Protein AF-A0A6G8QBR5-F1 (afdb_monomer_lite)

pLDDT: mean 70.03, std 18.94, range [30.59, 92.81]

Structure (mmCIF, N/CA/C/O backbone):
data_AF-A0A6G8QBR5-F1
#
_entry.id   AF-A0A6G8QBR5-F1
#
loop_
_atom_site.group_PDB
_atom_site.id
_atom_site.type_symbol
_atom_site.label_atom_id
_atom_site.label_alt_id
_atom_site.label_comp_id
_atom_site.label_asym_id
_atom_site.label_entity_id
_atom_site.label_seq_id
_atom_site.pdbx_PDB_ins_code
_atom_site.Cartn_x
_atom_site.Cartn_y
_atom_site.Cartn_z
_atom_site.occupancy
_atom_site.B_iso_or_equiv
_atom_site.auth_seq_id
_atom_site.auth_comp_id
_atom_site.auth_asym_id
_atom_site.auth_atom_id
_atom_site.pdbx_PDB_model_num
ATOM 1 N N . MET A 1 1 ? -0.825 5.842 -1.537 1.00 77.25 1 MET A N 1
ATOM 2 C CA . MET A 1 1 ? -0.985 5.750 -3.004 1.00 77.25 1 MET A CA 1
ATOM 3 C C . MET A 1 1 ? -0.894 4.287 -3.404 1.00 77.25 1 MET A C 1
ATOM 5 O O . MET A 1 1 ? -0.287 3.521 -2.668 1.00 77.25 1 MET A O 1
ATOM 9 N N . VAL A 1 2 ? -1.493 3.899 -4.525 1.00 76.25 2 VAL A N 1
ATOM 10 C CA . VAL A 1 2 ? -1.339 2.565 -5.135 1.00 76.25 2 VAL A CA 1
ATOM 11 C C . VAL A 1 2 ? -1.124 2.734 -6.635 1.00 76.25 2 VAL A C 1
ATOM 13 O O . VAL A 1 2 ? -1.587 3.727 -7.204 1.00 76.25 2 VAL A O 1
ATOM 16 N N . CYS A 1 3 ? -0.440 1.792 -7.272 1.00 67.56 3 CYS A N 1
ATOM 17 C CA . CYS A 1 3 ? -0.433 1.684 -8.729 1.00 67.56 3 CYS A CA 1
ATOM 18 C C . CYS A 1 3 ? -1.642 0.846 -9.171 1.00 67.56 3 CYS A C 1
ATOM 20 O O . CYS A 1 3 ? -2.124 0.034 -8.389 1.00 67.56 3 CYS A O 1
ATOM 22 N N . GLU A 1 4 ? -2.166 1.064 -10.374 1.00 69.00 4 GLU A N 1
ATOM 23 C CA . GLU A 1 4 ? -3.295 0.316 -10.957 1.00 69.00 4 GLU A CA 1
ATOM 24 C C . GLU A 1 4 ? -3.130 0.206 -12.464 1.00 69.00 4 GLU A C 1
ATOM 26 O O . GLU A 1 4 ? -2.599 1.137 -13.070 1.00 69.00 4 GLU A O 1
ATOM 31 N N . GLU A 1 5 ? -3.625 -0.870 -13.075 1.00 62.03 5 GLU A N 1
ATOM 32 C CA . GLU A 1 5 ? -3.679 -0.960 -14.533 1.00 62.03 5 GLU A CA 1
ATOM 33 C C . GLU A 1 5 ? -4.555 0.148 -15.139 1.00 62.03 5 GLU A C 1
ATOM 35 O O . GLU A 1 5 ? -5.561 0.602 -14.583 1.00 62.03 5 GLU A O 1
ATOM 40 N N . ARG A 1 6 ? -4.113 0.657 -16.287 1.00 58.22 6 ARG A N 1
ATOM 41 C CA . ARG A 1 6 ? -4.725 1.775 -17.004 1.00 58.22 6 ARG A CA 1
ATOM 42 C C . ARG A 1 6 ? -5.971 1.320 -17.753 1.00 58.22 6 ARG A C 1
ATOM 44 O O . ARG A 1 6 ? -6.938 2.081 -17.797 1.00 58.22 6 ARG A O 1
ATOM 51 N N . ASP A 1 7 ? -5.938 0.093 -18.270 1.00 56.78 7 ASP A N 1
ATOM 52 C CA . ASP A 1 7 ? -6.997 -0.504 -19.088 1.00 56.78 7 ASP A CA 1
ATOM 53 C C . ASP A 1 7 ? -7.929 -1.427 -18.275 1.00 56.78 7 ASP A C 1
ATOM 55 O O . ASP A 1 7 ? -9.103 -1.552 -18.621 1.00 56.78 7 ASP A O 1
ATOM 59 N N . ASP A 1 8 ? -7.471 -1.953 -17.129 1.00 60.12 8 ASP A N 1
ATOM 60 C CA . ASP A 1 8 ? -8.320 -2.513 -16.068 1.00 60.12 8 ASP A CA 1
ATOM 61 C C . ASP A 1 8 ? -8.027 -1.823 -14.717 1.00 60.12 8 ASP A C 1
ATOM 63 O O . ASP A 1 8 ? -7.262 -2.325 -13.894 1.00 60.12 8 ASP A O 1
ATOM 67 N N . PRO A 1 9 ? -8.680 -0.687 -14.398 1.00 54.72 9 PRO A N 1
ATOM 68 C CA . PRO A 1 9 ? -8.467 0.043 -13.139 1.00 54.72 9 PRO A CA 1
ATOM 69 C C . PRO A 1 9 ? -8.892 -0.738 -11.885 1.00 54.72 9 PRO A C 1
ATOM 71 O O . PRO A 1 9 ? -8.941 -0.183 -10.779 1.00 54.72 9 PRO A O 1
ATOM 74 N N . ALA A 1 10 ? -9.296 -1.992 -12.059 1.00 55.91 10 ALA A N 1
ATOM 75 C CA . ALA A 1 10 ? -9.814 -2.867 -11.046 1.00 55.91 10 ALA A CA 1
ATOM 76 C C . ALA A 1 10 ? -8.833 -4.018 -10.709 1.00 55.91 10 ALA A C 1
ATOM 78 O O . ALA A 1 10 ? -9.040 -4.664 -9.674 1.00 55.91 10 ALA A O 1
ATOM 79 N N . ALA A 1 11 ? -7.756 -4.221 -11.479 1.00 59.62 11 ALA A N 1
ATOM 80 C CA . ALA A 1 11 ? -6.629 -5.098 -11.152 1.00 59.62 11 ALA A CA 1
ATOM 81 C C . ALA A 1 11 ? -5.404 -4.247 -10.752 1.00 59.62 11 ALA A C 1
ATOM 83 O O . ALA A 1 11 ? -4.851 -3.515 -11.576 1.00 59.62 11 ALA A O 1
ATOM 84 N N . PRO A 1 12 ? -4.997 -4.230 -9.472 1.00 61.06 12 PRO A N 1
ATOM 85 C CA . PRO A 1 12 ? -3.782 -3.535 -9.095 1.00 61.06 12 PRO A CA 1
ATOM 86 C C . PRO A 1 12 ? -2.567 -4.407 -9.472 1.00 61.06 12 PRO A C 1
ATOM 88 O O . PRO A 1 12 ? -2.633 -5.629 -9.336 1.00 61.06 12 PRO A O 1
ATOM 91 N N . PRO A 1 13 ? -1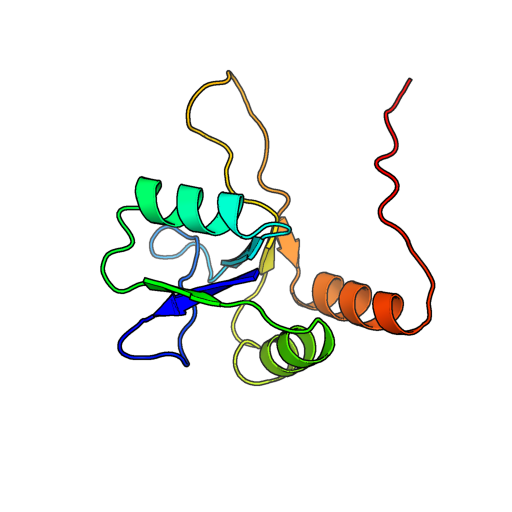.452 -3.802 -9.913 1.00 62.03 13 PRO A N 1
ATOM 92 C CA . PRO A 1 13 ? -0.227 -4.514 -10.205 1.00 62.03 13 PRO A CA 1
ATOM 93 C C . PRO A 1 13 ? 0.285 -5.195 -8.942 1.00 62.03 13 PRO A C 1
ATOM 95 O O . PRO A 1 13 ? 0.240 -4.639 -7.840 1.00 62.03 13 PRO A O 1
ATOM 98 N N . THR A 1 14 ? 0.797 -6.401 -9.126 1.00 64.75 14 THR A N 1
ATOM 99 C CA . THR A 1 14 ? 1.344 -7.224 -8.056 1.00 64.75 14 THR A CA 1
ATOM 100 C C . THR A 1 14 ? 2.864 -7.152 -8.093 1.00 64.75 14 THR A C 1
ATOM 102 O O . THR A 1 14 ? 3.460 -7.292 -9.159 1.00 64.75 14 THR A O 1
ATOM 105 N N . ILE A 1 15 ? 3.509 -6.991 -6.942 1.00 60.66 15 ILE A N 1
ATOM 106 C CA . ILE A 1 15 ? 4.937 -7.275 -6.797 1.00 60.66 15 ILE A CA 1
ATOM 107 C C . ILE A 1 15 ? 5.083 -8.770 -6.518 1.00 60.66 15 ILE A C 1
ATOM 109 O O . ILE A 1 15 ? 4.553 -9.274 -5.530 1.00 60.66 15 ILE A O 1
ATOM 113 N N . GLY A 1 16 ? 5.796 -9.473 -7.393 1.00 51.16 16 GLY A N 1
ATOM 114 C CA . GLY A 1 16 ? 6.108 -10.889 -7.238 1.00 51.16 16 GLY A CA 1
ATOM 115 C C . GLY A 1 16 ? 6.595 -11.487 -8.552 1.00 51.16 16 GLY A C 1
ATOM 116 O O . GLY A 1 16 ? 6.004 -11.247 -9.603 1.00 51.16 16 GLY A O 1
ATOM 117 N N . ALA A 1 17 ? 7.678 -12.263 -8.505 1.00 39.91 17 ALA A N 1
ATOM 118 C CA . ALA A 1 17 ? 8.011 -13.144 -9.617 1.00 39.91 17 ALA A CA 1
ATOM 119 C C . ALA A 1 17 ? 6.868 -14.159 -9.792 1.00 39.91 17 ALA A C 1
ATOM 121 O O . ALA A 1 17 ? 6.180 -14.493 -8.823 1.00 39.91 17 ALA A O 1
ATOM 122 N N . ALA A 1 18 ? 6.656 -14.657 -11.012 1.00 35.41 18 ALA A N 1
ATOM 123 C CA . ALA A 1 18 ? 5.629 -15.661 -11.282 1.00 35.41 18 ALA A CA 1
ATOM 124 C C . ALA A 1 18 ? 5.696 -16.800 -10.241 1.00 35.41 18 ALA A C 1
ATOM 126 O O . ALA A 1 18 ? 6.681 -17.534 -10.178 1.00 35.41 18 ALA A O 1
ATOM 127 N N . GLY A 1 19 ? 4.659 -16.912 -9.403 1.00 36.94 19 GLY A N 1
ATOM 128 C CA . GL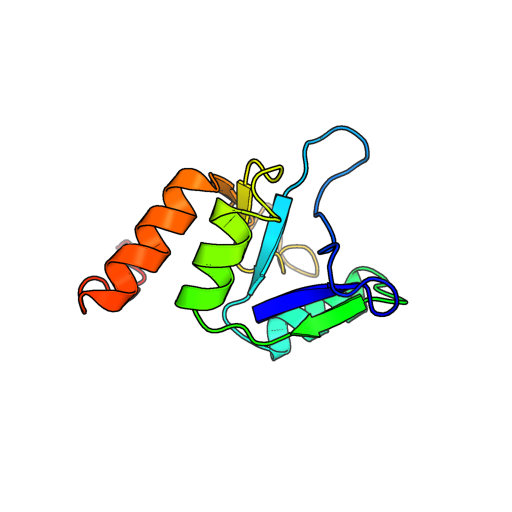Y A 1 19 ? 4.541 -17.948 -8.372 1.00 36.94 19 GLY A CA 1
ATOM 129 C C . GLY A 1 19 ? 4.883 -17.555 -6.925 1.00 36.94 19 GLY A C 1
ATOM 130 O O . GLY A 1 19 ? 4.769 -18.422 -6.064 1.00 36.94 19 GLY A O 1
ATOM 131 N N . THR A 1 20 ? 5.250 -16.304 -6.606 1.00 41.31 20 THR A N 1
ATOM 132 C CA . THR A 1 20 ? 5.584 -15.894 -5.215 1.00 41.31 20 THR A CA 1
ATOM 133 C C . THR A 1 20 ? 4.442 -15.236 -4.424 1.00 41.31 20 THR A C 1
ATOM 135 O O . THR A 1 20 ? 4.685 -14.674 -3.360 1.00 41.31 20 THR A O 1
ATOM 138 N N . GLY A 1 21 ? 3.199 -15.334 -4.899 1.00 51.66 21 GLY A N 1
ATOM 139 C CA . GLY A 1 21 ? 2.032 -14.717 -4.258 1.00 51.66 21 GLY A CA 1
ATOM 140 C C . GLY A 1 21 ? 1.863 -13.237 -4.612 1.00 51.66 21 GLY A C 1
ATOM 141 O O . GLY A 1 21 ? 2.826 -12.520 -4.887 1.00 51.66 21 GLY A O 1
ATOM 142 N N . GLU A 1 22 ? 0.610 -12.788 -4.647 1.00 70.94 22 GLU A N 1
ATOM 143 C CA . GLU A 1 22 ? 0.242 -11.428 -5.035 1.00 70.94 22 GLU A CA 1
ATOM 144 C C . GLU A 1 22 ? 0.513 -10.461 -3.869 1.00 70.94 22 GLU A C 1
ATOM 146 O O . GLU A 1 22 ? -0.209 -10.459 -2.867 1.00 70.94 22 GLU A O 1
ATOM 151 N N . THR A 1 23 ? 1.557 -9.628 -3.984 1.00 80.00 23 THR A N 1
ATOM 152 C CA . THR A 1 23 ? 1.828 -8.535 -3.033 1.00 80.00 23 THR A CA 1
ATOM 153 C C . THR A 1 23 ? 1.397 -7.198 -3.628 1.00 80.00 23 THR A C 1
ATOM 155 O O . THR A 1 23 ? 1.812 -6.846 -4.729 1.00 80.00 23 THR A O 1
ATOM 158 N N . LEU A 1 24 ? 0.595 -6.415 -2.903 1.00 85.50 24 LEU A N 1
ATOM 159 C CA . LEU A 1 24 ? 0.145 -5.098 -3.368 1.00 85.50 24 LEU A CA 1
ATOM 160 C C . LEU A 1 24 ? 1.151 -3.997 -2.978 1.00 85.50 24 LEU A C 1
ATOM 162 O O . LEU A 1 24 ? 1.370 -3.796 -1.779 1.00 85.50 24 LEU A O 1
ATOM 166 N N . PRO A 1 25 ? 1.707 -3.218 -3.922 1.00 84.69 25 PRO A N 1
ATOM 167 C CA . PRO A 1 25 ? 2.520 -2.059 -3.583 1.00 84.69 25 PRO A CA 1
ATOM 168 C C . PRO A 1 25 ? 1.663 -0.905 -3.055 1.00 84.69 25 PRO A C 1
ATOM 170 O O . PRO A 1 25 ? 0.703 -0.461 -3.694 1.00 84.69 25 PRO A O 1
ATOM 173 N N . VAL A 1 26 ? 2.038 -0.387 -1.888 1.00 86.94 26 VAL A N 1
ATOM 174 C CA . VAL A 1 26 ? 1.422 0.787 -1.269 1.00 86.94 26 VAL A CA 1
ATOM 175 C C . VAL A 1 26 ? 2.508 1.805 -0.967 1.00 86.94 26 VAL A C 1
ATOM 177 O O . VAL A 1 26 ? 3.484 1.489 -0.293 1.00 86.94 26 VAL A O 1
ATOM 180 N N . PHE A 1 27 ? 2.296 3.034 -1.431 1.00 86.56 27 PHE A N 1
ATOM 181 C CA . PHE A 1 27 ? 3.257 4.122 -1.264 1.00 86.56 27 PHE A CA 1
ATOM 182 C C . PHE A 1 27 ? 2.732 5.196 -0.315 1.00 86.56 27 PHE A C 1
ATOM 184 O O . PHE A 1 27 ? 1.549 5.562 -0.386 1.00 86.56 27 PHE A O 1
ATOM 191 N N . GLY A 1 28 ? 3.593 5.738 0.535 1.00 82.62 28 GLY A N 1
ATOM 192 C CA . GLY A 1 28 ? 3.318 6.921 1.340 1.00 82.62 28 GLY A CA 1
ATOM 193 C C . GLY A 1 28 ? 3.167 8.162 0.465 1.00 82.62 28 GLY A C 1
ATOM 194 O O . GLY A 1 28 ? 2.206 8.922 0.635 1.00 82.62 28 GLY A O 1
ATOM 195 N N . PHE A 1 29 ? 4.047 8.309 -0.530 1.00 82.56 29 PHE A N 1
ATOM 196 C CA . PHE A 1 29 ? 4.139 9.501 -1.369 1.00 82.56 29 PHE A CA 1
ATOM 197 C C . PHE A 1 29 ? 3.891 9.212 -2.859 1.00 82.56 29 PHE A C 1
ATOM 199 O O . PHE A 1 29 ? 3.978 8.078 -3.335 1.00 82.56 29 PHE A O 1
ATOM 206 N N . GLN A 1 30 ? 3.485 10.239 -3.612 1.00 84.25 30 GLN A N 1
ATOM 207 C CA . GLN A 1 30 ? 3.182 10.094 -5.042 1.00 84.25 30 GLN A CA 1
ATOM 208 C C . GLN A 1 30 ? 4.464 9.973 -5.865 1.00 84.25 30 GLN A C 1
ATOM 210 O O . GLN A 1 30 ? 4.513 9.208 -6.824 1.00 84.25 30 GLN A O 1
ATOM 215 N N . GLU A 1 31 ? 5.486 10.718 -5.470 1.00 83.94 31 GLU A N 1
ATOM 216 C CA . GLU A 1 31 ? 6.819 10.751 -6.056 1.00 83.94 31 GLU A CA 1
ATOM 217 C C . GLU A 1 31 ? 7.436 9.353 -6.036 1.00 83.94 31 GLU A C 1
ATOM 219 O O . GLU A 1 31 ? 7.991 8.903 -7.035 1.00 83.94 31 GLU A O 1
ATOM 224 N N . GLU A 1 32 ? 7.243 8.631 -4.933 1.00 82.12 32 GLU A N 1
ATOM 225 C CA . GLU A 1 32 ? 7.744 7.273 -4.775 1.00 82.12 32 GLU A CA 1
ATOM 226 C C . GLU A 1 32 ? 7.031 6.281 -5.692 1.00 82.12 32 GLU A C 1
ATOM 228 O O . GLU A 1 32 ? 7.664 5.451 -6.340 1.00 82.12 32 GLU A O 1
ATOM 233 N N . ALA A 1 33 ? 5.709 6.405 -5.803 1.00 82.50 33 ALA A N 1
ATOM 234 C CA . ALA A 1 33 ? 4.921 5.579 -6.707 1.00 82.50 33 ALA A CA 1
ATOM 235 C C . ALA A 1 33 ? 5.294 5.828 -8.179 1.00 82.50 33 ALA A C 1
ATOM 237 O O . ALA A 1 33 ? 5.386 4.888 -8.965 1.00 82.50 33 ALA A O 1
ATOM 238 N N . LEU A 1 34 ? 5.523 7.089 -8.561 1.00 85.00 34 LEU A N 1
ATOM 239 C CA . LEU A 1 34 ? 5.942 7.453 -9.917 1.00 85.00 34 LEU A CA 1
ATOM 240 C C . LEU A 1 34 ? 7.350 6.945 -10.227 1.00 85.00 34 LEU A C 1
ATOM 242 O O . LEU A 1 34 ? 7.568 6.409 -11.312 1.00 85.00 34 LEU A O 1
ATOM 246 N N . LEU A 1 35 ? 8.279 7.075 -9.275 1.00 81.12 35 LEU A N 1
ATOM 247 C CA . LEU A 1 35 ? 9.624 6.525 -9.406 1.00 81.12 35 LEU A CA 1
ATOM 248 C C . LEU A 1 35 ? 9.559 5.007 -9.590 1.00 81.12 35 LEU A C 1
ATOM 250 O O . LEU A 1 35 ? 10.115 4.489 -10.549 1.00 81.12 35 LEU A O 1
ATOM 254 N N . TYR A 1 36 ? 8.798 4.303 -8.752 1.00 77.75 36 TYR A N 1
ATOM 255 C CA . TYR A 1 36 ? 8.605 2.861 -8.878 1.00 77.75 36 TYR A CA 1
ATOM 256 C C . TYR A 1 36 ? 8.085 2.458 -10.268 1.00 77.75 36 TYR A C 1
ATOM 258 O O . TYR A 1 36 ? 8.619 1.533 -10.880 1.00 77.75 36 TYR A O 1
ATOM 266 N N . LEU A 1 37 ? 7.081 3.165 -10.803 1.00 77.69 37 LEU A N 1
ATOM 267 C CA . LEU A 1 37 ? 6.557 2.900 -12.150 1.00 77.69 37 LEU A CA 1
ATOM 268 C C . LEU A 1 37 ? 7.601 3.121 -13.248 1.00 77.69 37 LEU A C 1
ATOM 270 O O . LEU A 1 37 ? 7.703 2.305 -14.163 1.00 77.69 37 LEU A O 1
ATOM 274 N N . GLY A 1 38 ? 8.383 4.199 -13.150 1.00 78.25 38 GLY A N 1
ATOM 275 C CA . GLY A 1 38 ? 9.438 4.501 -14.117 1.00 78.25 38 GLY A CA 1
ATOM 276 C C . GLY A 1 38 ? 10.536 3.435 -14.158 1.00 78.25 38 GLY A C 1
ATOM 277 O O . GLY A 1 38 ? 11.101 3.181 -15.216 1.00 78.25 38 GLY A O 1
ATOM 278 N N . LEU A 1 39 ? 10.812 2.783 -13.026 1.00 74.88 39 LEU A N 1
ATOM 279 C CA . LEU A 1 39 ? 11.868 1.773 -12.899 1.00 74.88 39 LEU A CA 1
ATOM 280 C C . LEU A 1 39 ? 11.408 0.352 -13.216 1.00 74.88 39 LEU A C 1
ATOM 282 O O . LEU A 1 39 ? 12.187 -0.449 -13.720 1.00 74.88 39 LEU A O 1
ATOM 286 N N . SER A 1 40 ? 10.145 0.042 -12.935 1.00 68.56 40 SER A N 1
ATOM 287 C CA . SER A 1 40 ? 9.546 -1.271 -13.203 1.00 68.56 40 SER A CA 1
ATOM 288 C C . SER A 1 40 ? 9.125 -1.463 -14.664 1.00 68.56 40 SER A C 1
ATOM 290 O O . SER A 1 40 ? 8.633 -2.533 -15.012 1.00 68.56 40 SER A O 1
ATOM 292 N N . GLY A 1 41 ? 9.309 -0.450 -15.523 1.00 65.44 41 GLY A N 1
ATOM 293 C CA . GLY A 1 41 ? 8.827 -0.486 -16.904 1.00 65.44 41 GLY A CA 1
ATOM 294 C C . GLY A 1 41 ? 7.301 -0.561 -16.969 1.00 65.44 41 GLY A C 1
ATOM 295 O O . GLY A 1 41 ? 6.763 -1.294 -17.792 1.00 65.44 41 GLY A O 1
ATOM 296 N N . GLY A 1 42 ? 6.615 0.149 -16.060 1.00 63.75 42 GLY A N 1
ATOM 297 C CA . GLY A 1 42 ? 5.169 0.092 -15.817 1.00 63.75 42 GLY A CA 1
ATOM 298 C C . GLY A 1 42 ? 4.287 0.661 -16.933 1.00 63.75 42 GLY A C 1
ATOM 299 O O . GLY A 1 42 ? 3.346 1.410 -16.653 1.00 63.75 42 GLY A O 1
ATOM 300 N N . ASP A 1 43 ? 4.576 0.325 -18.188 1.00 65.88 43 ASP A N 1
ATOM 301 C CA . ASP A 1 43 ? 3.731 0.627 -19.334 1.00 65.88 43 ASP A CA 1
ATOM 302 C C . ASP A 1 43 ? 2.331 0.049 -19.091 1.00 65.88 43 ASP A C 1
ATOM 304 O O . ASP A 1 43 ? 2.151 -1.142 -18.855 1.00 65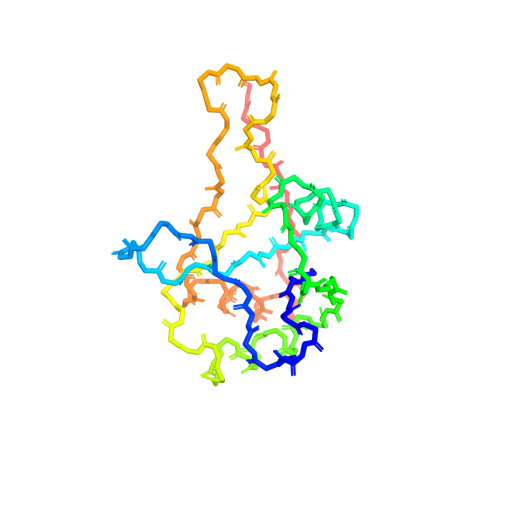.88 43 ASP A O 1
ATOM 308 N N . GLY A 1 44 ? 1.322 0.922 -19.094 1.00 68.44 44 GLY A N 1
ATOM 309 C CA . GLY A 1 44 ? -0.057 0.528 -18.803 1.00 68.44 44 GLY A CA 1
ATOM 310 C C . GLY A 1 44 ? -0.441 0.560 -17.322 1.00 68.44 44 GLY A C 1
ATOM 311 O O . GLY A 1 44 ? -1.558 0.173 -17.008 1.00 68.44 44 GLY A O 1
ATOM 312 N N . LEU A 1 45 ? 0.396 1.079 -16.418 1.00 74.12 45 LEU A N 1
ATOM 313 C CA . LEU A 1 45 ? 0.021 1.365 -15.027 1.00 74.12 45 LEU A CA 1
ATOM 314 C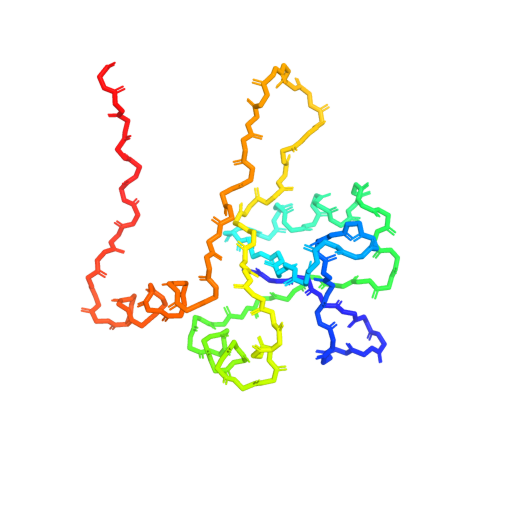 C . LEU A 1 45 ? -0.152 2.874 -14.784 1.00 74.12 45 LEU A C 1
ATOM 316 O O . LEU A 1 45 ? 0.438 3.717 -15.460 1.00 74.12 45 LEU A O 1
ATOM 320 N N . ARG A 1 46 ? -0.961 3.245 -13.786 1.00 79.62 46 ARG A N 1
ATOM 321 C CA . ARG A 1 46 ? -1.103 4.622 -13.291 1.00 79.62 46 ARG A CA 1
ATOM 322 C C . ARG A 1 46 ? -1.070 4.681 -11.771 1.00 79.62 46 ARG A C 1
ATOM 324 O O . ARG A 1 46 ? -1.580 3.795 -11.091 1.00 79.62 46 ARG A O 1
ATOM 331 N N . VAL A 1 47 ? -0.549 5.778 -11.233 1.00 82.50 47 VAL A N 1
ATOM 332 C CA . VAL A 1 47 ? -0.613 6.058 -9.794 1.00 82.50 47 VAL A CA 1
ATOM 333 C C . VAL A 1 47 ? -1.992 6.608 -9.435 1.00 82.50 47 VAL A C 1
ATOM 335 O O . VAL A 1 47 ? -2.469 7.570 -10.039 1.00 82.50 47 VAL A O 1
ATOM 338 N N . ARG A 1 48 ? -2.618 6.042 -8.400 1.00 84.50 48 ARG A N 1
ATOM 339 C CA . ARG A 1 48 ? -3.876 6.527 -7.828 1.00 84.50 48 ARG A CA 1
ATOM 340 C C . ARG A 1 48 ? -3.729 6.841 -6.343 1.00 84.50 48 ARG A C 1
ATOM 342 O O . ARG A 1 48 ? -3.262 6.031 -5.537 1.00 84.50 48 ARG A O 1
ATOM 349 N N . ARG A 1 49 ? -4.204 8.026 -5.948 1.00 86.56 49 ARG A N 1
ATOM 350 C CA . ARG A 1 49 ? -4.418 8.358 -4.535 1.00 86.56 49 ARG A CA 1
ATOM 351 C C . ARG A 1 49 ? -5.725 7.744 -4.062 1.00 86.56 49 ARG A C 1
ATOM 353 O O . ARG A 1 49 ? -6.777 7.987 -4.646 1.00 86.56 49 ARG A O 1
ATOM 360 N N . LEU A 1 50 ? -5.660 6.992 -2.970 1.00 84.94 50 LEU A N 1
ATOM 361 C CA . LEU A 1 50 ? -6.827 6.419 -2.313 1.00 84.94 50 LEU A CA 1
ATOM 362 C C . LEU A 1 50 ? -6.913 6.909 -0.865 1.00 84.94 50 LEU A C 1
ATOM 364 O O . LEU A 1 50 ? -5.898 6.894 -0.168 1.00 84.94 50 LEU A O 1
ATOM 368 N N . PRO A 1 51 ? -8.106 7.308 -0.387 1.00 86.62 51 PRO A N 1
ATOM 369 C CA . PRO A 1 51 ? -8.353 7.457 1.043 1.00 86.62 51 PRO A CA 1
ATOM 370 C C . PRO A 1 51 ? -8.115 6.132 1.779 1.00 86.62 51 PRO A C 1
ATOM 372 O O . PRO A 1 51 ? -8.442 5.071 1.242 1.00 86.62 51 PRO A O 1
ATOM 375 N N . ALA A 1 52 ? -7.630 6.190 3.025 1.00 86.31 52 ALA A N 1
ATOM 376 C CA . ALA A 1 52 ? -7.378 5.004 3.855 1.00 86.31 52 ALA A CA 1
ATOM 377 C C . ALA A 1 52 ? -8.612 4.086 3.971 1.00 86.31 52 ALA A C 1
ATOM 379 O O . ALA A 1 52 ? -8.504 2.874 3.814 1.00 86.31 52 ALA A O 1
ATOM 380 N N . GLU A 1 53 ? -9.802 4.671 4.137 1.00 88.81 53 GLU A N 1
ATOM 381 C CA . GLU A 1 53 ? -11.096 3.968 4.142 1.00 88.81 53 GLU A CA 1
ATOM 382 C C . GLU A 1 53 ? -11.368 3.189 2.852 1.00 88.81 53 GLU A C 1
ATOM 384 O O . GLU A 1 53 ? -11.803 2.034 2.878 1.00 88.81 53 GLU A O 1
ATOM 389 N N . ARG A 1 54 ? -11.100 3.817 1.703 1.00 88.75 54 ARG A N 1
ATOM 390 C CA . ARG A 1 54 ? -11.333 3.200 0.397 1.00 88.75 54 ARG A CA 1
ATOM 391 C C . ARG A 1 54 ? -10.328 2.084 0.141 1.00 88.75 54 ARG A C 1
ATOM 393 O O . ARG A 1 54 ? -10.724 1.021 -0.324 1.00 88.75 54 ARG A O 1
ATOM 400 N N . LEU A 1 55 ? -9.062 2.299 0.500 1.00 88.81 55 LEU A N 1
ATOM 401 C CA . LEU A 1 55 ? -8.021 1.275 0.434 1.00 88.81 55 LEU A CA 1
ATOM 402 C C . LEU A 1 55 ? -8.367 0.073 1.325 1.00 88.81 55 LEU A C 1
ATOM 404 O O . LEU A 1 55 ? -8.317 -1.065 0.870 1.00 88.81 55 LEU A O 1
ATOM 408 N N . ARG A 1 56 ? -8.818 0.318 2.560 1.00 91.50 56 ARG A N 1
ATOM 409 C CA . ARG A 1 56 ? -9.295 -0.724 3.478 1.00 91.50 56 ARG A CA 1
ATOM 410 C C . ARG A 1 56 ? -10.478 -1.505 2.899 1.00 91.50 56 ARG A C 1
ATOM 412 O O . ARG A 1 56 ? -10.487 -2.729 2.974 1.00 91.50 56 ARG A O 1
ATOM 419 N N . THR A 1 57 ? -11.452 -0.813 2.308 1.00 91.81 57 THR A N 1
ATOM 420 C CA . THR A 1 57 ? -12.621 -1.441 1.666 1.00 91.81 57 THR A CA 1
ATOM 421 C C . THR A 1 57 ? -12.200 -2.351 0.513 1.00 91.81 57 THR A C 1
ATOM 423 O O . THR A 1 57 ? -12.686 -3.474 0.403 1.00 91.81 57 THR A O 1
ATOM 426 N N . LEU A 1 58 ? -11.257 -1.900 -0.320 1.00 90.06 58 LEU A N 1
ATOM 427 C CA . LEU A 1 58 ? -10.723 -2.703 -1.418 1.00 90.06 58 LEU A CA 1
ATOM 428 C C . LEU A 1 58 ? -9.997 -3.948 -0.895 1.00 90.06 58 LEU A C 1
ATOM 430 O O . LEU A 1 58 ? -10.322 -5.045 -1.332 1.00 90.06 58 LEU A O 1
ATOM 434 N N . LEU A 1 59 ? -9.114 -3.807 0.097 1.00 90.19 59 LEU A N 1
ATOM 435 C CA . LEU A 1 59 ? -8.380 -4.923 0.715 1.00 90.19 59 LEU A CA 1
ATOM 436 C C . LEU A 1 59 ? -9.279 -5.932 1.444 1.00 90.19 59 LEU A C 1
ATOM 438 O O . LEU A 1 59 ? -8.926 -7.103 1.558 1.00 90.19 59 LEU A O 1
ATOM 442 N N . LEU A 1 60 ? -10.429 -5.507 1.966 1.00 91.75 60 LEU A N 1
ATOM 443 C CA . LEU A 1 60 ? -11.412 -6.411 2.570 1.00 91.75 60 LEU A CA 1
ATOM 444 C C . LEU A 1 60 ? -12.276 -7.131 1.528 1.00 91.75 60 LEU A C 1
ATOM 446 O O . LEU A 1 60 ? -12.726 -8.241 1.791 1.00 91.75 60 LEU A O 1
ATOM 450 N N . GLY A 1 61 ? -12.508 -6.506 0.374 1.00 90.69 61 GLY A N 1
ATOM 451 C CA . GLY A 1 61 ? -13.347 -7.037 -0.694 1.00 90.69 61 GLY A CA 1
ATOM 452 C C . GLY A 1 61 ? -12.532 -7.457 -1.910 1.00 90.69 61 GLY A C 1
ATOM 453 O O . GLY A 1 61 ? -11.961 -8.545 -1.953 1.00 90.69 61 GLY A O 1
ATOM 454 N N . ARG A 1 62 ? -12.507 -6.586 -2.923 1.00 85.44 62 ARG A N 1
ATOM 455 C CA . ARG A 1 62 ? -11.974 -6.884 -4.260 1.00 85.44 62 ARG A CA 1
ATOM 456 C C . ARG A 1 62 ? -10.514 -7.353 -4.267 1.00 85.44 62 ARG A C 1
ATOM 458 O O . ARG A 1 62 ? -10.148 -8.149 -5.116 1.00 85.44 62 ARG A O 1
ATOM 465 N N . TRP A 1 63 ? -9.698 -6.871 -3.338 1.00 87.31 63 TRP A N 1
ATOM 466 C CA . TRP A 1 63 ? -8.275 -7.198 -3.204 1.00 87.31 63 TRP A CA 1
ATOM 467 C C . TRP A 1 63 ? -8.022 -8.146 -2.026 1.00 87.31 63 TRP A C 1
ATOM 469 O O . TRP A 1 63 ? -6.963 -8.119 -1.406 1.00 87.31 63 TRP A O 1
ATOM 479 N N . SER A 1 64 ? -9.009 -8.977 -1.683 1.00 87.62 64 SER A N 1
ATOM 480 C CA . SER A 1 64 ? -8.871 -9.995 -0.637 1.00 87.62 64 SER A CA 1
ATOM 481 C C . SER A 1 64 ? -7.949 -11.155 -1.026 1.00 87.62 64 SER A C 1
ATOM 483 O O . SER A 1 64 ? -7.465 -11.835 -0.122 1.00 87.62 64 SER A O 1
ATOM 485 N N . GLY A 1 65 ? -7.692 -11.338 -2.329 1.00 84.25 65 GLY A N 1
ATOM 486 C CA . GLY A 1 65 ? -6.755 -12.327 -2.875 1.00 84.25 65 GLY A CA 1
ATOM 487 C C . GLY A 1 65 ? -5.278 -12.009 -2.634 1.00 84.25 65 GLY A C 1
ATOM 488 O O . GLY A 1 65 ? -4.456 -12.913 -2.683 1.00 84.25 65 GLY A O 1
ATOM 489 N N . PHE A 1 66 ? -4.947 -10.759 -2.293 1.00 84.81 66 PHE A N 1
ATOM 490 C CA . PHE A 1 66 ? -3.590 -10.384 -1.903 1.00 84.81 66 PHE A CA 1
ATOM 491 C C . PHE A 1 66 ? -3.279 -10.896 -0.494 1.00 84.81 66 PHE A C 1
ATOM 493 O O . PHE A 1 66 ? -4.008 -10.610 0.467 1.00 84.81 66 PHE A O 1
ATOM 500 N N . ASP A 1 67 ? -2.158 -11.590 -0.344 1.00 86.44 67 ASP A N 1
ATOM 501 C CA . ASP A 1 67 ? -1.704 -12.087 0.958 1.00 86.44 67 ASP A CA 1
ATOM 502 C C . ASP A 1 67 ? -1.018 -10.982 1.775 1.00 86.44 67 ASP A C 1
ATOM 504 O O . ASP A 1 67 ? -1.112 -10.923 3.012 1.00 86.44 67 ASP A O 1
ATOM 508 N N . SER A 1 68 ? -0.367 -10.050 1.084 1.00 87.56 68 SER A N 1
ATOM 509 C CA . SER A 1 68 ? 0.495 -9.033 1.675 1.00 87.56 68 SER A CA 1
ATOM 510 C C . SER A 1 68 ? 0.461 -7.707 0.917 1.00 87.56 68 SER A C 1
ATOM 512 O O . SER A 1 68 ? 0.010 -7.595 -0.224 1.00 87.56 68 SER A O 1
ATOM 514 N N . VAL A 1 69 ? 0.950 -6.670 1.592 1.00 87.81 69 VAL A N 1
ATOM 515 C CA . VAL A 1 69 ? 1.266 -5.369 1.011 1.00 87.81 69 VAL A CA 1
ATOM 516 C C . VAL A 1 69 ? 2.759 -5.102 1.164 1.00 87.81 69 VAL A C 1
ATOM 518 O O . VAL A 1 69 ? 3.334 -5.408 2.210 1.00 87.81 69 VAL A O 1
ATOM 521 N N . ALA A 1 70 ? 3.369 -4.514 0.145 1.00 86.69 70 ALA A N 1
ATOM 522 C CA . ALA A 1 70 ? 4.728 -3.997 0.196 1.00 86.69 70 ALA A CA 1
ATOM 523 C C . ALA A 1 70 ? 4.651 -2.488 0.430 1.00 86.69 70 ALA A C 1
ATOM 525 O O . ALA A 1 70 ? 4.059 -1.769 -0.377 1.00 86.69 70 ALA A O 1
ATOM 526 N N . LEU A 1 71 ? 5.202 -2.021 1.549 1.00 85.62 71 LEU A N 1
ATOM 527 C CA . LEU A 1 71 ? 5.244 -0.598 1.876 1.00 85.62 71 LEU A CA 1
ATOM 528 C C . LEU A 1 71 ? 6.503 0.024 1.275 1.00 85.62 71 LEU A C 1
ATOM 530 O O . LEU A 1 71 ? 7.599 -0.493 1.500 1.00 85.62 71 LEU A O 1
ATOM 534 N N . ASP A 1 72 ? 6.313 1.095 0.505 1.00 81.19 72 ASP A N 1
ATOM 535 C CA . ASP A 1 72 ? 7.361 1.897 -0.138 1.00 81.19 72 ASP A CA 1
ATOM 536 C C . ASP A 1 72 ? 8.472 1.043 -0.791 1.00 81.19 72 ASP A C 1
ATOM 538 O O . ASP A 1 72 ? 9.645 1.143 -0.419 1.00 81.19 72 ASP A O 1
ATOM 542 N N . PRO A 1 73 ? 8.128 0.161 -1.756 1.00 75.44 73 PRO A N 1
ATOM 543 C CA . PRO A 1 73 ? 9.043 -0.824 -2.346 1.00 75.44 73 PRO A CA 1
ATOM 544 C C . PRO A 1 73 ? 10.075 -0.220 -3.323 1.00 75.44 73 PRO A C 1
ATOM 546 O O . PRO A 1 73 ? 10.317 -0.760 -4.395 1.00 75.44 73 PRO A O 1
ATOM 549 N N . LEU A 1 74 ? 10.703 0.901 -2.972 1.00 70.81 74 LEU A N 1
ATOM 550 C CA . LEU A 1 74 ? 11.698 1.604 -3.796 1.00 70.81 74 LEU A CA 1
ATOM 551 C C . LEU A 1 74 ? 13.139 1.115 -3.631 1.00 70.81 74 LEU A C 1
ATOM 553 O O . LEU A 1 74 ? 14.100 1.778 -4.024 1.00 70.81 74 LEU A O 1
ATOM 557 N N . GLN A 1 75 ? 13.313 -0.034 -3.009 1.00 55.94 75 GLN A N 1
ATOM 558 C CA . GLN A 1 75 ? 14.609 -0.471 -2.540 1.00 55.94 75 GLN A CA 1
ATOM 559 C C . GLN A 1 75 ? 15.216 -1.409 -3.568 1.00 55.94 75 GLN A C 1
ATOM 561 O O . GLN A 1 75 ? 14.887 -2.583 -3.531 1.00 55.94 75 GLN A O 1
ATOM 566 N N . GLU A 1 76 ? 16.031 -0.865 -4.487 1.00 50.44 76 GLU A N 1
ATOM 567 C CA . GLU A 1 76 ? 17.165 -1.581 -5.117 1.00 50.44 76 GLU A CA 1
ATOM 568 C C . GLU A 1 76 ? 17.998 -0.786 -6.148 1.00 50.44 76 GLU A C 1
ATOM 570 O O . GLU A 1 76 ? 18.801 -1.385 -6.856 1.00 50.44 76 GLU A O 1
ATOM 575 N N . LEU A 1 77 ? 17.894 0.547 -6.255 1.00 46.75 77 LEU A N 1
ATOM 576 C CA . LEU A 1 77 ? 18.679 1.254 -7.283 1.00 46.75 77 LEU A CA 1
ATOM 577 C C . LEU A 1 77 ? 20.086 1.744 -6.922 1.00 46.75 77 LEU A C 1
ATOM 579 O O . LEU A 1 77 ? 20.802 2.059 -7.867 1.00 46.75 77 LEU A O 1
ATOM 583 N N . ASP A 1 78 ? 20.525 1.823 -5.654 1.00 45.19 78 ASP A N 1
ATOM 584 C CA . ASP A 1 78 ? 21.885 2.365 -5.408 1.00 45.19 78 ASP A CA 1
ATOM 585 C C . ASP A 1 78 ? 22.566 2.114 -4.039 1.00 45.19 78 ASP A C 1
ATOM 587 O O . ASP A 1 78 ? 23.470 2.859 -3.668 1.00 45.19 78 ASP A O 1
ATOM 591 N N . ALA A 1 79 ? 22.190 1.122 -3.218 1.00 38.66 79 ALA A N 1
ATOM 592 C CA . ALA A 1 79 ? 22.845 1.000 -1.900 1.00 38.66 79 ALA A CA 1
ATOM 593 C C . ALA A 1 79 ? 22.905 -0.416 -1.314 1.00 38.66 79 ALA A C 1
ATOM 595 O O . ALA A 1 79 ? 22.018 -0.803 -0.564 1.00 38.66 79 ALA A O 1
ATOM 596 N N . GLY A 1 80 ? 24.015 -1.124 -1.563 1.00 42.78 80 GLY A N 1
ATOM 597 C CA . GLY A 1 80 ? 24.541 -2.172 -0.673 1.00 42.78 80 GLY A CA 1
ATOM 598 C C . GLY A 1 80 ? 23.579 -3.313 -0.285 1.00 42.78 80 GLY A C 1
ATOM 599 O O . GLY A 1 80 ? 22.524 -3.492 -0.889 1.00 42.78 80 GLY A O 1
ATOM 600 N N . PRO A 1 81 ? 23.952 -4.159 0.695 1.00 41.59 81 PRO A N 1
ATOM 601 C CA . PRO A 1 81 ? 23.119 -5.279 1.109 1.00 41.59 81 PRO A CA 1
ATOM 602 C C . PRO A 1 81 ? 21.948 -4.763 1.958 1.00 41.59 81 PRO A C 1
ATOM 604 O O . PRO A 1 81 ? 22.091 -4.528 3.155 1.00 41.59 81 PRO A O 1
ATOM 607 N N . ALA A 1 82 ? 20.796 -4.653 1.298 1.00 43.56 82 ALA A N 1
ATOM 608 C CA . ALA A 1 82 ? 19.474 -4.300 1.805 1.00 43.56 82 ALA A CA 1
ATOM 609 C C . ALA A 1 82 ? 19.254 -2.812 2.114 1.00 43.56 82 ALA A C 1
ATOM 611 O O . ALA A 1 82 ? 19.900 -2.189 2.956 1.00 43.56 82 ALA A O 1
ATOM 612 N N . PR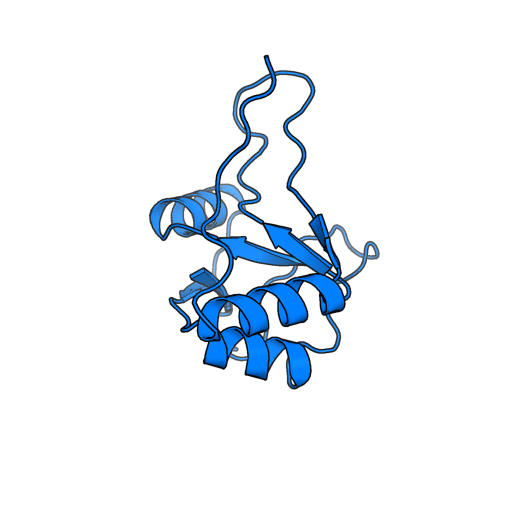O A 1 83 ? 18.132 -2.321 1.599 1.00 45.22 83 PRO A N 1
ATOM 613 C CA . PRO A 1 83 ? 17.023 -2.226 2.519 1.00 45.22 83 PRO A CA 1
ATOM 614 C C . PRO A 1 83 ? 15.943 -3.247 2.114 1.00 45.22 83 PRO A C 1
ATOM 616 O O . PRO A 1 83 ? 15.810 -3.627 0.952 1.00 45.22 83 PRO A O 1
ATOM 619 N N . THR A 1 84 ? 15.198 -3.760 3.094 1.00 52.22 84 THR A N 1
ATOM 620 C CA . THR A 1 84 ? 14.078 -4.682 2.863 1.00 52.22 84 THR A CA 1
ATOM 621 C C . THR A 1 84 ? 12.787 -3.886 2.694 1.00 52.22 84 THR A C 1
ATOM 623 O O . THR A 1 84 ? 12.372 -3.179 3.617 1.00 52.22 84 THR A O 1
ATOM 626 N N . SER A 1 85 ? 12.113 -4.012 1.543 1.00 55.41 85 SER A N 1
ATOM 627 C CA . SER A 1 85 ? 10.718 -3.572 1.445 1.00 55.41 85 SER A CA 1
ATOM 628 C C . SER A 1 85 ? 9.961 -4.182 2.623 1.00 55.41 85 SER A C 1
ATOM 630 O O . SER A 1 85 ? 9.972 -5.403 2.818 1.00 55.41 85 SER A O 1
ATOM 632 N N . THR A 1 86 ? 9.350 -3.337 3.458 1.00 72.25 86 THR A N 1
ATOM 633 C CA . THR A 1 86 ? 8.610 -3.845 4.612 1.00 72.25 86 THR A CA 1
ATOM 634 C C . THR A 1 86 ? 7.323 -4.455 4.090 1.00 72.25 86 THR A C 1
ATOM 636 O O . THR A 1 86 ? 6.333 -3.765 3.838 1.00 72.25 86 THR A O 1
ATOM 639 N N . THR A 1 87 ? 7.350 -5.771 3.911 1.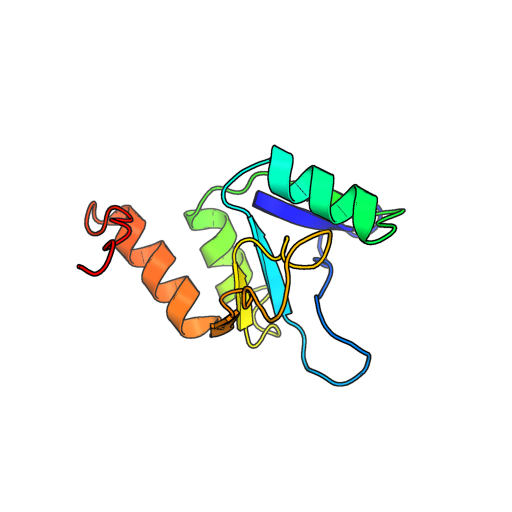00 80.81 87 THR A N 1
ATOM 640 C CA . THR A 1 87 ? 6.160 -6.539 3.575 1.00 80.81 87 THR A CA 1
ATOM 641 C C . THR A 1 87 ? 5.338 -6.749 4.841 1.00 80.81 87 THR A C 1
ATOM 643 O O . THR A 1 87 ? 5.844 -7.174 5.881 1.00 80.81 87 THR A O 1
ATOM 646 N N . MET A 1 88 ? 4.047 -6.449 4.766 1.00 88.19 88 MET A N 1
ATOM 647 C CA . MET A 1 88 ? 3.096 -6.628 5.855 1.00 88.19 88 MET A CA 1
ATOM 648 C C . MET A 1 88 ? 1.938 -7.491 5.374 1.00 88.19 88 MET A C 1
ATOM 650 O O . MET A 1 88 ? 1.435 -7.291 4.274 1.00 88.19 88 MET A O 1
ATOM 654 N N . SER A 1 89 ? 1.461 -8.431 6.194 1.00 90.62 89 SER A N 1
ATOM 655 C CA . SER A 1 89 ? 0.269 -9.197 5.819 1.00 90.62 89 SER A CA 1
ATOM 656 C C . SER A 1 89 ? -0.932 -8.272 5.614 1.00 90.62 89 SER A C 1
ATOM 658 O O . SER A 1 89 ? -1.135 -7.320 6.381 1.00 90.62 89 SER A O 1
ATOM 660 N N . ARG A 1 90 ? -1.773 -8.578 4.619 1.00 92.12 90 ARG A N 1
ATOM 661 C CA . ARG A 1 90 ? -2.980 -7.797 4.309 1.00 92.12 90 ARG A CA 1
ATOM 662 C C . ARG A 1 90 ? -3.840 -7.583 5.552 1.00 92.12 90 ARG A C 1
ATOM 664 O O . ARG A 1 90 ? -4.257 -6.465 5.844 1.00 92.12 90 ARG A O 1
ATOM 671 N N . SER A 1 91 ? -4.055 -8.644 6.328 1.00 92.38 91 SER A N 1
ATOM 672 C CA . SER A 1 91 ? -4.849 -8.613 7.561 1.00 92.38 91 SER A CA 1
ATOM 673 C C . SER A 1 91 ? -4.288 -7.646 8.607 1.00 92.38 91 SER A C 1
ATOM 675 O O . SER A 1 91 ? -5.053 -6.962 9.288 1.00 92.38 91 SER A O 1
ATOM 677 N N . ARG A 1 92 ? -2.958 -7.560 8.747 1.00 92.19 92 ARG A N 1
ATOM 678 C CA . ARG A 1 92 ? -2.314 -6.612 9.667 1.00 92.19 92 ARG A CA 1
ATOM 679 C C . ARG A 1 92 ? -2.426 -5.183 9.143 1.00 92.19 92 ARG A C 1
ATOM 681 O O . ARG A 1 92 ? -2.754 -4.288 9.918 1.00 92.19 92 ARG A O 1
ATOM 688 N N . PHE A 1 93 ? -2.243 -4.986 7.842 1.00 92.00 93 PHE A N 1
ATOM 689 C CA . PHE A 1 93 ? -2.356 -3.670 7.226 1.00 92.00 93 PHE A CA 1
ATOM 690 C C . PHE A 1 93 ? -3.788 -3.111 7.282 1.00 92.00 93 PHE A C 1
ATOM 692 O O . PHE A 1 93 ? -3.990 -1.952 7.626 1.00 92.00 93 PHE A O 1
ATOM 699 N N . VAL A 1 94 ? -4.811 -3.947 7.074 1.00 92.81 94 VAL A N 1
ATOM 700 C CA . VAL A 1 94 ? -6.225 -3.565 7.251 1.00 92.81 94 VAL A CA 1
ATOM 701 C C . VAL A 1 94 ? -6.519 -3.095 8.680 1.00 92.81 94 VAL A C 1
ATOM 703 O O . VAL A 1 94 ? -7.250 -2.119 8.861 1.00 92.81 94 VAL A O 1
ATOM 706 N N . ARG A 1 95 ? -5.950 -3.758 9.698 1.00 92.75 95 ARG A N 1
ATOM 707 C CA . ARG A 1 95 ? -6.082 -3.332 11.105 1.00 92.75 95 ARG A CA 1
ATOM 708 C C . ARG A 1 95 ? -5.383 -1.996 11.358 1.00 92.75 95 ARG A C 1
ATOM 710 O O . ARG A 1 95 ? -5.953 -1.150 12.035 1.00 92.75 95 ARG A O 1
ATOM 717 N N . PHE A 1 96 ? -4.204 -1.789 10.773 1.00 89.25 96 PHE A N 1
ATOM 718 C CA . PHE A 1 96 ? -3.492 -0.509 10.830 1.00 89.25 96 PHE A CA 1
ATOM 719 C C . PHE A 1 96 ? -4.296 0.639 10.189 1.00 89.25 96 PHE A C 1
ATOM 721 O O . PHE A 1 96 ? -4.424 1.715 10.768 1.00 89.25 96 PHE A O 1
ATOM 728 N N . LEU A 1 97 ? -4.916 0.407 9.027 1.00 89.25 97 LEU A N 1
ATOM 729 C CA . LEU A 1 97 ? -5.783 1.407 8.394 1.00 89.25 97 LEU A CA 1
ATOM 730 C C . LEU A 1 97 ? -7.026 1.723 9.239 1.00 89.25 97 LEU A C 1
ATOM 732 O O . LEU A 1 97 ? -7.515 2.850 9.205 1.00 89.25 97 LEU A O 1
ATOM 736 N N . ALA A 1 98 ? -7.540 0.744 9.992 1.00 86.88 98 ALA A N 1
ATOM 737 C CA . ALA A 1 98 ? -8.653 0.959 10.911 1.00 86.88 98 ALA A CA 1
ATOM 738 C C . ALA A 1 98 ? -8.245 1.831 12.112 1.00 86.88 98 ALA A C 1
ATOM 740 O O . ALA A 1 98 ? -8.975 2.761 12.439 1.00 86.88 98 ALA A O 1
ATOM 741 N N . SER A 1 99 ? -7.063 1.612 12.705 1.00 82.69 99 SER A N 1
ATOM 742 C CA . SER A 1 99 ? -6.592 2.430 13.837 1.00 82.69 99 SER A CA 1
ATOM 743 C C . SER A 1 99 ? -6.324 3.891 13.460 1.00 82.69 99 SER A C 1
ATOM 745 O O . SER A 1 99 ? -6.494 4.779 14.288 1.00 82.69 99 SER A O 1
ATOM 747 N N . TYR A 1 100 ? -5.990 4.162 12.192 1.00 69.62 100 TYR A N 1
ATOM 748 C CA . TYR A 1 100 ? -5.768 5.521 11.681 1.00 69.62 100 TYR A CA 1
ATOM 749 C C . TYR A 1 100 ? -7.028 6.411 11.725 1.00 69.62 100 TYR A C 1
ATOM 751 O O . TYR A 1 100 ? -6.918 7.636 11.727 1.00 69.62 100 TYR A O 1
ATOM 759 N N . ARG A 1 101 ? -8.232 5.818 11.762 1.00 58.41 101 ARG A N 1
ATOM 760 C CA . ARG A 1 101 ? -9.503 6.554 11.907 1.00 58.41 101 ARG A CA 1
ATOM 761 C C . ARG A 1 101 ? -9.838 6.941 13.332 1.00 58.41 101 ARG A C 1
ATOM 763 O O . ARG A 1 101 ? -10.524 7.940 13.522 1.00 58.41 101 ARG A O 1
ATOM 770 N N . ASP A 1 102 ? -9.327 6.187 14.294 1.00 52.28 102 ASP A N 1
ATOM 771 C CA . ASP A 1 102 ? -9.586 6.408 15.715 1.00 52.28 102 ASP A CA 1
ATOM 772 C C . ASP A 1 102 ? -8.588 7.404 16.335 1.00 52.28 102 ASP A C 1
ATOM 774 O O . ASP A 1 102 ? -8.522 7.556 17.551 1.00 52.28 102 ASP A O 1
ATOM 778 N N . GLY A 1 103 ? -7.796 8.106 15.510 1.00 44.88 103 GLY A N 1
ATOM 779 C CA . GLY A 1 103 ? -6.839 9.123 15.960 1.00 44.88 103 GLY A CA 1
ATOM 780 C C . GLY A 1 103 ? -5.646 8.567 16.744 1.00 44.88 103 GLY A C 1
ATOM 781 O O . GLY A 1 103 ? -4.852 9.339 17.278 1.00 44.88 103 GLY A O 1
ATOM 782 N N . ALA A 1 104 ? -5.486 7.244 16.804 1.00 45.09 104 ALA A N 1
ATOM 783 C CA . ALA A 1 104 ? -4.384 6.599 17.490 1.00 45.09 104 ALA A CA 1
ATOM 784 C C . ALA A 1 104 ? -3.376 6.057 16.471 1.00 45.09 104 ALA A C 1
ATOM 786 O O . ALA A 1 104 ? -3.718 5.280 15.585 1.00 45.09 104 ALA A O 1
ATOM 787 N N . ILE A 1 105 ? -2.106 6.390 16.699 1.00 42.47 105 ILE A N 1
ATOM 788 C CA . ILE A 1 105 ? -0.906 5.917 15.991 1.00 42.47 105 ILE A CA 1
ATOM 789 C C . ILE A 1 105 ? -0.495 6.821 14.818 1.00 42.47 105 ILE A C 1
ATOM 791 O O . ILE A 1 105 ? -0.674 6.519 13.641 1.00 42.47 105 ILE A O 1
ATOM 795 N N . GLY A 1 106 ? 0.168 7.924 15.178 1.00 37.41 106 GLY A N 1
ATOM 796 C CA . GLY A 1 106 ? 1.155 8.543 14.302 1.00 37.41 106 GLY A CA 1
ATOM 797 C C . GLY A 1 106 ? 2.342 7.599 14.101 1.00 37.41 106 GLY A C 1
ATOM 798 O O . GLY A 1 106 ? 2.813 6.963 15.047 1.00 37.41 106 GLY A O 1
ATOM 799 N N . PHE A 1 107 ? 2.823 7.510 12.865 1.00 36.78 107 PHE A N 1
ATOM 800 C CA . PHE A 1 107 ? 4.073 6.846 12.516 1.00 36.78 107 PHE A CA 1
ATOM 801 C C . PHE A 1 107 ? 5.232 7.615 13.168 1.00 36.78 107 PHE A C 1
ATOM 803 O O . PHE A 1 107 ? 5.775 8.559 12.599 1.00 36.78 107 PHE A O 1
ATOM 810 N N . ARG A 1 108 ? 5.593 7.265 14.405 1.00 33.06 108 ARG A N 1
ATOM 811 C CA . ARG A 1 108 ? 6.920 7.591 14.922 1.00 33.06 108 ARG A CA 1
ATOM 812 C C . ARG A 1 108 ? 7.855 6.491 14.454 1.00 33.06 108 ARG A C 1
ATOM 814 O O . ARG A 1 108 ? 7.824 5.385 14.985 1.00 33.06 108 ARG A O 1
ATOM 821 N N . ALA A 1 109 ? 8.685 6.824 13.471 1.00 30.81 109 ALA A N 1
ATOM 822 C CA . ALA A 1 109 ? 9.954 6.149 13.280 1.00 30.81 109 ALA A CA 1
ATOM 823 C C . ALA A 1 109 ? 10.708 6.226 14.616 1.00 30.81 109 ALA A C 1
ATOM 825 O O . ALA A 1 109 ? 11.154 7.294 15.037 1.00 30.81 109 ALA A O 1
ATOM 826 N N . ALA A 1 110 ? 10.764 5.108 15.333 1.00 30.59 110 ALA A N 1
ATOM 827 C CA . ALA A 1 110 ? 11.703 4.946 16.422 1.00 30.59 110 ALA A CA 1
ATOM 828 C C . ALA A 1 110 ? 13.075 4.753 15.773 1.00 30.59 110 ALA A C 1
ATOM 830 O O . ALA A 1 110 ? 13.397 3.665 15.302 1.00 30.59 110 ALA A O 1
ATOM 831 N N . ALA A 1 111 ? 13.851 5.833 15.701 1.00 32.50 111 ALA A N 1
ATOM 832 C CA . ALA A 1 111 ? 15.292 5.717 15.576 1.00 32.50 111 ALA A CA 1
ATOM 833 C C . ALA A 1 111 ? 15.785 5.002 16.842 1.00 32.50 111 ALA A C 1
ATOM 835 O O . ALA A 1 111 ? 15.578 5.490 17.956 1.00 32.50 111 ALA A O 1
ATOM 836 N N . ALA A 1 112 ? 16.333 3.803 16.663 1.00 37.84 112 ALA A N 1
ATOM 837 C CA . ALA A 1 112 ? 17.072 3.116 17.704 1.00 37.84 112 ALA A CA 1
ATOM 838 C C . ALA A 1 112 ? 18.435 3.806 17.871 1.00 37.84 112 ALA A C 1
ATOM 840 O O . ALA A 1 112 ? 19.101 4.085 16.876 1.00 37.84 112 ALA A O 1
ATOM 841 N N . SER A 1 113 ? 18.718 4.094 19.143 1.00 39.44 113 SER A N 1
ATOM 842 C CA . SER A 1 113 ? 19.942 4.497 19.851 1.00 39.44 113 SER A CA 1
ATOM 843 C C . SER A 1 113 ? 21.232 4.742 19.071 1.00 39.44 113 SER A C 1
ATOM 845 O O . SER A 1 113 ? 21.722 3.792 18.424 1.00 39.44 113 SER A O 1
#

Sequence (113 aa):
MVCEERDDPAAPPTIGAAGTGETLPVFGFQEEALLYLGLSGGDGLRVRRLPAERLRTLLLGRWSGFDSVALDPLQELDAGPAPTSTTMSRSRFVRFLASYRDGAIGFRAAAAS

Organism: NCBI:txid2653851

Foldseek 3Di:
DFKAFQVCNLDGDAPDDVPPFGATEDEPDPVLVVLVCVVVVVVRMDDDDDQLVRVLVCCVPSVVRGQWYFYSPSPDDDDDDDDDRPIDGSVVSSVVSVVVVVVDDDPDPPPDD

Secondary structure (DSSP, 8-state):
-EEEESS-TTSPPPBSSTTS--EEEE-SSHHHHHHHHHHTT-TTEEEE---HHHHHHHHHTTTTT--EEEES--TTSS-SS----EEEEHHHHHHHHHHTTTT----------

Radius of gyration: 14.41 Å; chains: 1; bounding box: 38×29×39 Å